Protein AF-A0A6B0SQ38-F1 (afdb_monomer)

InterPro domains:
  IPR000014 PAS domain [PS50112] (14-72)
  IPR000014 PAS domain [SM00091] (16-72)
  IPR000014 PAS domain [TIGR00229] (16-71)
  IPR000014 PAS domain [cd00130] (26-72)
  IPR013767 PAS fold [PF00989] (18-70)
  IPR035965 PAS domain superfamily [SSF55785] (25-71)

Secondary structure (DSSP, 8-state):
-----PPP--SSHHHHHHHHHHHHSSS--EEE-TTSBEEEE-THHHHHT---HHHHTTSBGGGGS-GGGS--

Radius of gyration: 18.25 Å; Cα contacts (8 Å, |Δi|>4): 67; chains: 1; bounding box: 29×20×65 Å

pLDDT: mean 78.19, std 17.18, range [41.59, 95.88]

Solvent-accessible surface area (backbone atoms only — not comparable to full-atom values): 4654 Å² total; per-residue (Å²): 135,84,81,81,79,71,81,74,93,69,75,73,66,70,64,52,56,54,51,57,48,49,64,69,42,84,58,80,49,74,44,57,48,99,86,37,32,22,75,44,60,27,74,34,36,40,79,75,74,66,44,59,58,78,80,45,50,72,36,50,56,69,78,78,48,57,78,85,71,72,76,124

Structure (mmCIF, N/CA/C/O backbone):
data_AF-A0A6B0SQ38-F1
#
_entry.id   AF-A0A6B0SQ38-F1
#
loop_
_atom_site.group_PDB
_atom_site.id
_atom_site.type_symbol
_atom_site.label_atom_id
_atom_site.label_alt_id
_atom_site.label_comp_id
_atom_site.label_asym_id
_atom_site.label_entity_id
_atom_site.label_seq_id
_atom_site.pdbx_PDB_ins_code
_atom_s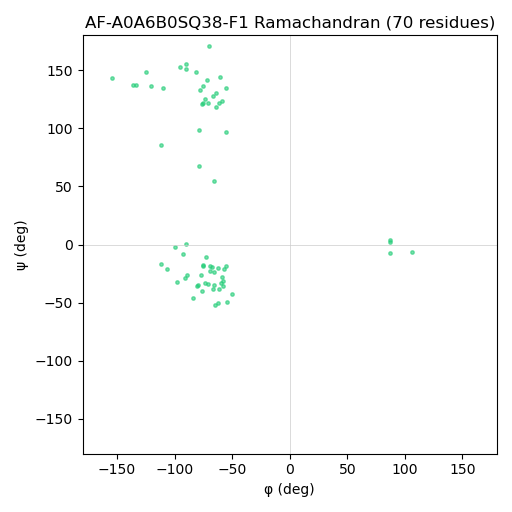ite.Cartn_x
_atom_site.Cartn_y
_atom_site.Cartn_z
_atom_site.occupancy
_atom_site.B_iso_or_equiv
_atom_site.auth_seq_id
_atom_site.auth_comp_id
_atom_site.auth_asym_id
_atom_site.auth_atom_id
_atom_site.pdbx_PDB_model_num
ATOM 1 N N . MET A 1 1 ? 2.914 -8.360 -53.936 1.00 42.56 1 MET A N 1
ATOM 2 C CA . MET A 1 1 ? 3.978 -7.516 -53.366 1.00 42.56 1 MET A CA 1
ATOM 3 C C . MET A 1 1 ? 3.588 -7.344 -51.921 1.00 42.56 1 MET A C 1
ATOM 5 O O . MET A 1 1 ? 2.491 -6.878 -51.658 1.00 42.56 1 MET A O 1
ATOM 9 N N . GLU A 1 2 ? 4.367 -7.973 -51.058 1.00 43.25 2 GLU A N 1
ATOM 10 C CA . GLU A 1 2 ? 4.020 -8.320 -49.686 1.00 43.25 2 GLU A CA 1
ATOM 11 C C . GLU A 1 2 ? 4.103 -7.068 -48.810 1.00 43.25 2 GLU A C 1
ATOM 13 O O . GLU A 1 2 ? 5.146 -6.419 -48.762 1.00 43.25 2 GLU A O 1
ATOM 18 N N . GLU A 1 3 ? 2.999 -6.695 -48.162 1.00 47.31 3 GLU A N 1
ATOM 19 C CA . GLU A 1 3 ? 3.041 -5.724 -47.072 1.00 47.31 3 GLU A CA 1
ATOM 20 C C . GLU A 1 3 ? 3.530 -6.468 -45.831 1.00 47.31 3 GLU A C 1
ATOM 22 O O . GLU A 1 3 ? 2.794 -7.214 -45.187 1.00 47.31 3 GLU A O 1
ATOM 27 N N . ASP A 1 4 ? 4.826 -6.311 -45.578 1.00 41.59 4 ASP A N 1
ATOM 28 C CA . ASP A 1 4 ? 5.539 -6.735 -44.382 1.00 41.59 4 ASP A CA 1
ATOM 29 C C . ASP A 1 4 ? 4.852 -6.131 -43.146 1.00 41.59 4 ASP A C 1
ATOM 31 O O . ASP A 1 4 ? 5.045 -4.966 -42.791 1.00 41.59 4 ASP A O 1
ATOM 35 N N . THR A 1 5 ? 3.984 -6.914 -42.502 1.00 52.03 5 THR A N 1
ATOM 36 C CA . 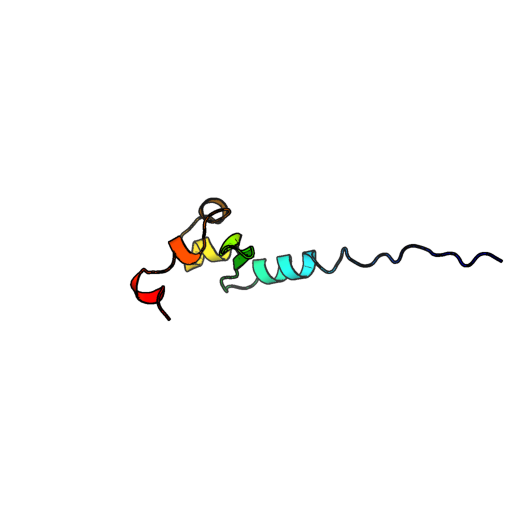THR A 1 5 ? 3.418 -6.579 -41.195 1.00 52.03 5 THR A CA 1
ATOM 37 C C . THR A 1 5 ? 4.457 -6.901 -40.126 1.00 52.03 5 THR A C 1
ATOM 39 O O . THR A 1 5 ? 4.291 -7.838 -39.343 1.00 52.03 5 THR A O 1
ATOM 42 N N . THR A 1 6 ? 5.561 -6.157 -40.102 1.00 53.28 6 THR A N 1
ATOM 43 C CA . THR A 1 6 ? 6.545 -6.272 -39.028 1.00 53.28 6 THR A CA 1
ATOM 44 C C . THR A 1 6 ? 5.854 -5.905 -37.702 1.00 53.28 6 THR A C 1
ATOM 46 O O . THR A 1 6 ? 5.299 -4.803 -37.594 1.00 53.28 6 THR A O 1
ATOM 49 N N . PRO A 1 7 ? 5.825 -6.788 -36.684 1.00 51.12 7 PRO A N 1
ATOM 50 C CA . PRO A 1 7 ? 5.225 -6.471 -35.394 1.00 51.12 7 PRO A CA 1
ATOM 51 C C . PRO A 1 7 ? 5.914 -5.253 -34.776 1.00 51.12 7 PRO A C 1
ATOM 53 O O . PRO A 1 7 ? 7.129 -5.220 -34.602 1.00 51.12 7 PRO A O 1
ATOM 56 N N . ARG A 1 8 ? 5.123 -4.225 -34.466 1.00 53.00 8 ARG A N 1
ATOM 57 C CA . ARG A 1 8 ? 5.589 -2.987 -33.839 1.00 53.00 8 ARG A CA 1
ATOM 58 C C . ARG A 1 8 ? 6.128 -3.336 -32.448 1.00 53.00 8 ARG A C 1
ATOM 60 O O . ARG A 1 8 ? 5.354 -3.781 -31.609 1.00 53.00 8 ARG A O 1
ATOM 67 N N . GLU A 1 9 ? 7.416 -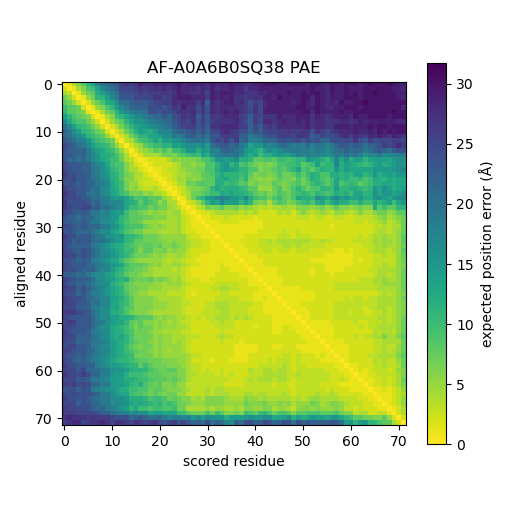3.096 -32.200 1.00 51.75 9 GLU A N 1
ATOM 68 C CA . GLU A 1 9 ? 8.081 -3.163 -30.883 1.00 51.75 9 GLU A CA 1
ATOM 69 C C . GLU A 1 9 ? 7.553 -2.080 -29.918 1.00 51.75 9 GLU A C 1
ATOM 71 O O . GLU A 1 9 ? 8.286 -1.238 -29.403 1.00 51.75 9 GLU A O 1
ATOM 76 N N . LYS A 1 10 ? 6.241 -2.036 -29.708 1.00 50.53 10 LYS A N 1
ATOM 77 C CA . LYS A 1 10 ? 5.611 -1.242 -28.661 1.00 50.53 10 LYS A CA 1
ATOM 78 C C . LYS A 1 10 ? 5.393 -2.148 -27.454 1.00 50.53 10 LYS A C 1
ATOM 80 O O . LYS A 1 10 ? 5.278 -3.353 -27.608 1.00 50.53 10 LYS A O 1
ATOM 85 N N . ASP A 1 11 ? 5.370 -1.549 -26.270 1.00 53.19 11 ASP A N 1
ATOM 86 C CA . ASP A 1 11 ? 4.866 -2.122 -25.006 1.00 53.19 11 ASP A CA 1
ATOM 87 C C . ASP A 1 11 ? 5.893 -2.542 -23.949 1.00 53.19 11 ASP A C 1
ATOM 89 O O . ASP A 1 11 ? 5.495 -2.791 -22.817 1.00 53.19 11 ASP A O 1
ATOM 93 N N . LYS A 1 12 ? 7.206 -2.515 -24.212 1.00 49.72 12 LYS A N 1
ATOM 94 C CA . LYS A 1 12 ? 8.192 -2.837 -23.151 1.00 49.72 12 LYS A CA 1
ATOM 95 C C . LYS A 1 12 ? 8.668 -1.634 -22.344 1.00 49.72 12 LYS A C 1
ATOM 97 O O . LYS A 1 12 ? 8.961 -1.769 -21.169 1.00 49.72 12 LYS A O 1
ATOM 102 N N . HIS A 1 13 ? 8.678 -0.440 -22.935 1.00 49.72 13 HIS A N 1
ATOM 103 C CA . HIS A 1 13 ? 9.122 0.754 -22.213 1.00 49.72 13 HIS A CA 1
ATOM 104 C C . HIS A 1 13 ? 8.079 1.300 -21.235 1.00 49.72 13 HIS A C 1
ATOM 106 O O . HIS A 1 13 ? 8.473 1.930 -20.266 1.00 49.72 13 HIS A O 1
ATOM 112 N N . GLY A 1 14 ? 6.782 1.062 -21.469 1.00 56.00 14 GLY A N 1
ATOM 113 C CA . GLY A 1 14 ? 5.672 1.676 -20.730 1.00 56.00 14 GLY A CA 1
ATOM 114 C C . GLY A 1 14 ? 5.498 1.201 -19.282 1.00 56.00 14 GLY A C 1
ATOM 115 O O . GLY A 1 14 ? 5.085 1.982 -18.433 1.00 56.00 14 GLY A O 1
ATOM 116 N N . ALA A 1 15 ? 5.797 -0.068 -19.007 1.00 56.59 15 ALA A N 1
ATOM 117 C CA . ALA A 1 15 ? 5.592 -0.658 -17.684 1.00 56.59 15 ALA A CA 1
ATOM 118 C C . ALA A 1 15 ? 6.724 -0.304 -16.704 1.00 56.59 15 ALA A C 1
ATOM 120 O O . ALA A 1 15 ? 6.472 -0.066 -15.523 1.00 56.59 15 ALA A O 1
ATOM 121 N N . ASP A 1 16 ? 7.959 -0.216 -17.202 1.00 63.91 16 ASP A N 1
ATOM 122 C CA . ASP A 1 16 ? 9.138 -0.034 -16.353 1.00 63.91 16 ASP A CA 1
ATOM 123 C C . ASP A 1 16 ? 9.326 1.420 -15.898 1.00 63.91 16 ASP A C 1
ATOM 125 O O . ASP A 1 16 ? 9.726 1.653 -14.760 1.00 63.91 16 ASP A O 1
ATOM 129 N N . TRP A 1 17 ? 8.982 2.416 -16.732 1.00 68.31 17 TRP A N 1
ATOM 130 C CA . TRP A 1 17 ? 9.150 3.825 -16.338 1.00 68.31 17 TRP A CA 1
ATOM 131 C C . TRP A 1 17 ? 8.238 4.216 -15.173 1.00 68.31 17 TRP A C 1
ATOM 133 O O . TRP A 1 17 ? 8.642 5.014 -14.329 1.00 68.31 17 TRP A O 1
ATOM 143 N N . TYR A 1 18 ? 7.027 3.646 -15.108 1.00 66.56 18 TYR A N 1
ATOM 144 C CA . TYR A 1 18 ? 6.125 3.859 -13.980 1.00 66.56 18 TYR A CA 1
ATOM 145 C C . TYR A 1 18 ? 6.771 3.320 -12.708 1.00 66.56 18 TYR A C 1
ATOM 147 O O . TYR A 1 18 ? 6.903 4.073 -11.752 1.00 66.56 18 TYR A O 1
ATOM 155 N N . ARG A 1 19 ? 7.268 2.075 -12.741 1.00 66.00 19 ARG A N 1
ATOM 156 C CA . ARG A 1 19 ? 7.931 1.428 -11.603 1.00 66.00 19 ARG A CA 1
ATOM 157 C C . ARG A 1 19 ? 9.094 2.263 -11.064 1.00 66.00 19 ARG A C 1
ATOM 159 O O . ARG A 1 19 ? 9.107 2.568 -9.879 1.00 66.00 19 ARG A O 1
ATOM 166 N N . THR A 1 20 ? 9.996 2.718 -11.935 1.00 71.50 20 THR A N 1
ATOM 167 C CA . THR A 1 20 ? 11.127 3.565 -11.523 1.00 71.50 20 THR A CA 1
ATOM 168 C C . THR A 1 20 ? 10.675 4.885 -10.905 1.00 71.50 20 THR A C 1
ATOM 170 O O . THR A 1 20 ? 11.274 5.342 -9.938 1.00 71.50 20 THR A O 1
ATOM 173 N N . LEU A 1 21 ? 9.610 5.506 -11.421 1.00 73.56 21 LEU A N 1
ATOM 174 C CA . LEU A 1 21 ? 9.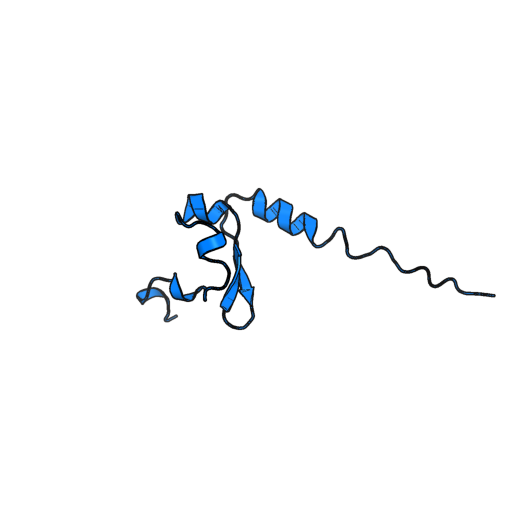084 6.717 -10.797 1.00 73.56 21 LEU A CA 1
ATOM 175 C C . LEU A 1 21 ? 8.544 6.425 -9.400 1.00 73.56 21 LEU A C 1
ATOM 177 O O . LEU A 1 21 ? 8.971 7.099 -8.473 1.00 73.56 21 LEU A O 1
ATOM 181 N N . VAL A 1 22 ? 7.658 5.434 -9.227 1.00 71.69 22 VAL A N 1
ATOM 182 C CA . VAL A 1 22 ? 7.060 5.128 -7.908 1.00 71.69 22 VAL A CA 1
ATOM 183 C C . VAL A 1 22 ? 8.060 4.616 -6.872 1.00 71.69 22 VAL A C 1
ATOM 185 O O . VAL A 1 22 ? 7.819 4.771 -5.675 1.00 71.69 22 VAL A O 1
ATOM 188 N N . GLU A 1 23 ? 9.176 4.040 -7.315 1.00 70.31 23 GLU A N 1
ATOM 189 C CA . GLU A 1 23 ? 10.291 3.651 -6.447 1.00 70.31 23 GLU A CA 1
ATOM 190 C C . GLU A 1 23 ? 11.106 4.862 -5.959 1.00 70.31 23 GLU A C 1
ATOM 192 O O . GLU A 1 23 ? 11.592 4.855 -4.829 1.00 70.31 23 GLU A O 1
ATOM 197 N N . GLU A 1 24 ? 11.224 5.916 -6.773 1.00 70.56 24 GLU A N 1
ATOM 198 C CA . GLU A 1 24 ? 12.004 7.121 -6.455 1.00 70.56 24 GLU A CA 1
ATOM 199 C C . GLU A 1 24 ? 11.189 8.207 -5.722 1.00 70.56 24 GLU A C 1
ATOM 201 O O . GLU A 1 24 ? 11.756 9.010 -4.971 1.00 70.56 24 GLU A O 1
ATOM 206 N N . VAL A 1 25 ? 9.858 8.270 -5.897 1.00 65.81 25 VAL A N 1
ATOM 207 C CA . VAL A 1 25 ? 9.045 9.258 -5.161 1.00 65.81 25 VAL A CA 1
ATOM 208 C C . VAL A 1 25 ? 8.938 8.888 -3.682 1.00 65.81 25 VAL A C 1
ATOM 210 O O . VAL A 1 25 ? 8.776 7.734 -3.301 1.00 65.81 25 VAL A O 1
ATOM 213 N N . ASN A 1 26 ? 8.987 9.902 -2.814 1.00 67.94 26 ASN A N 1
ATOM 214 C CA . ASN A 1 26 ? 8.834 9.706 -1.370 1.00 67.94 26 ASN A CA 1
ATOM 215 C C . ASN A 1 26 ? 7.394 9.373 -0.933 1.00 67.94 26 ASN A C 1
ATOM 217 O O . ASN A 1 26 ? 7.203 9.015 0.233 1.00 67.94 26 ASN A O 1
ATOM 221 N N . ASP A 1 27 ? 6.424 9.517 -1.837 1.00 79.88 27 ASP A N 1
ATOM 222 C CA . ASP A 1 27 ? 5.005 9.300 -1.575 1.00 79.88 27 ASP A CA 1
ATOM 223 C C . ASP A 1 27 ? 4.613 7.825 -1.642 1.00 79.88 27 ASP A C 1
ATOM 225 O O . ASP A 1 27 ? 5.159 7.033 -2.411 1.00 79.88 27 ASP A O 1
ATOM 229 N N . LEU A 1 28 ? 3.617 7.471 -0.833 1.00 85.69 28 LEU A N 1
ATOM 230 C CA . LEU A 1 28 ? 3.046 6.136 -0.823 1.00 85.69 28 LEU A CA 1
ATOM 231 C C . LEU A 1 28 ? 2.150 5.942 -2.049 1.00 85.69 28 LEU A C 1
ATOM 233 O O . LEU A 1 28 ? 1.155 6.644 -2.225 1.00 85.69 28 LEU A O 1
ATOM 237 N N . ALA A 1 29 ? 2.468 4.934 -2.854 1.00 88.38 29 ALA A N 1
ATOM 238 C CA . ALA A 1 29 ? 1.617 4.468 -3.937 1.00 88.38 29 ALA A CA 1
ATOM 239 C C . ALA A 1 29 ? 1.262 2.999 -3.724 1.00 88.38 29 ALA A C 1
ATOM 241 O O . ALA A 1 29 ? 2.128 2.191 -3.390 1.00 88.38 29 ALA A O 1
ATOM 242 N N . THR A 1 30 ? -0.008 2.670 -3.940 1.00 90.75 30 THR A N 1
ATOM 243 C CA . THR A 1 30 ? -0.541 1.310 -3.835 1.00 90.75 30 THR A CA 1
ATOM 244 C C . THR A 1 30 ? -1.398 1.034 -5.062 1.00 90.75 30 THR A C 1
ATOM 246 O O . THR A 1 30 ? -2.161 1.901 -5.490 1.00 90.75 30 THR A O 1
ATOM 249 N N . VAL A 1 31 ? -1.263 -0.157 -5.633 1.00 92.06 31 VAL A N 1
ATOM 250 C CA . VAL A 1 31 ? -2.145 -0.670 -6.682 1.00 92.06 31 VAL A CA 1
ATOM 251 C C . VAL A 1 31 ? -2.963 -1.798 -6.077 1.00 92.06 31 VAL A C 1
ATOM 253 O O . VAL A 1 31 ? -2.424 -2.649 -5.367 1.00 92.06 31 VAL A O 1
ATOM 256 N N . VAL A 1 32 ? -4.262 -1.783 -6.354 1.00 94.44 32 VAL A N 1
ATOM 257 C CA . VAL A 1 32 ? -5.206 -2.795 -5.886 1.00 94.44 32 VAL A CA 1
ATOM 258 C C . VAL A 1 32 ? -5.960 -3.395 -7.068 1.00 94.44 32 VAL A C 1
ATOM 260 O O . VAL A 1 32 ? -6.192 -2.711 -8.069 1.00 94.44 32 VAL A O 1
ATOM 263 N N . ASP A 1 33 ? -6.333 -4.665 -6.949 1.00 95.38 33 ASP A N 1
ATOM 264 C CA . ASP A 1 33 ? -7.305 -5.307 -7.827 1.00 95.38 33 ASP A CA 1
ATOM 265 C C . ASP A 1 33 ? -8.717 -4.753 -7.578 1.00 95.38 33 ASP A C 1
ATOM 267 O O . ASP A 1 33 ? -8.970 -3.976 -6.654 1.00 95.38 33 ASP A O 1
ATOM 271 N N . SER A 1 34 ? -9.668 -5.122 -8.439 1.00 94.44 34 SER A N 1
ATOM 272 C CA . SER A 1 34 ? -11.048 -4.618 -8.371 1.00 94.44 34 SER A CA 1
ATOM 273 C C . SER A 1 34 ? -11.792 -4.975 -7.080 1.00 94.44 34 SER A C 1
ATOM 275 O O . SER A 1 34 ? -12.797 -4.344 -6.768 1.00 94.44 34 SER A O 1
ATOM 277 N N . ASP A 1 35 ? -11.330 -5.998 -6.366 1.00 93.44 35 ASP A N 1
ATOM 278 C CA . ASP A 1 35 ? -11.825 -6.429 -5.056 1.00 93.44 35 ASP A CA 1
ATOM 279 C C . ASP A 1 35 ? -11.104 -5.744 -3.881 1.00 93.44 35 ASP A C 1
ATOM 281 O O . ASP A 1 35 ? -11.446 -5.992 -2.731 1.00 93.44 35 ASP A O 1
ATOM 285 N N . GLY A 1 36 ? -10.143 -4.854 -4.153 1.00 91.75 36 GLY A N 1
ATOM 286 C CA . GLY A 1 36 ? -9.379 -4.142 -3.132 1.00 91.75 36 GLY A CA 1
ATOM 287 C C . GLY A 1 36 ? -8.136 -4.887 -2.643 1.00 91.75 36 GLY A C 1
ATOM 288 O O . GLY A 1 36 ? -7.437 -4.364 -1.770 1.00 91.75 36 GLY A O 1
ATOM 289 N N . THR A 1 37 ? -7.822 -6.062 -3.200 1.00 95.88 37 THR A N 1
ATOM 290 C CA . THR A 1 37 ? -6.592 -6.791 -2.878 1.00 95.88 37 THR A CA 1
ATOM 291 C C . THR A 1 37 ? -5.366 -6.030 -3.369 1.00 95.88 37 THR A C 1
ATOM 293 O O . THR A 1 37 ? -5.277 -5.657 -4.537 1.00 95.88 37 THR A O 1
ATOM 296 N N . ILE A 1 38 ? -4.393 -5.800 -2.489 1.00 95.44 38 ILE A N 1
ATOM 297 C CA . ILE A 1 38 ? -3.158 -5.088 -2.823 1.00 95.44 38 ILE A CA 1
ATOM 298 C C . ILE A 1 38 ? -2.280 -5.966 -3.722 1.00 95.44 38 ILE A C 1
ATOM 300 O O . ILE A 1 38 ? -1.859 -7.055 -3.331 1.00 95.44 38 ILE A O 1
ATOM 304 N N . THR A 1 39 ? -1.955 -5.465 -4.914 1.00 94.56 39 THR A N 1
ATOM 305 C CA . THR A 1 39 ? -1.091 -6.146 -5.898 1.00 94.56 39 THR A CA 1
ATOM 306 C C . THR A 1 39 ? 0.298 -5.529 -5.999 1.00 94.56 39 THR A C 1
ATOM 308 O O . THR A 1 39 ? 1.240 -6.182 -6.449 1.00 94.56 39 THR A O 1
ATOM 311 N N . TYR A 1 40 ? 0.446 -4.275 -5.574 1.00 92.12 40 TYR A N 1
ATOM 312 C CA . TYR A 1 40 ? 1.729 -3.596 -5.462 1.00 92.12 40 TYR A CA 1
ATOM 313 C C . TYR A 1 40 ? 1.651 -2.501 -4.405 1.00 92.12 40 TYR A C 1
ATOM 315 O O . TYR A 1 40 ? 0.663 -1.771 -4.326 1.00 92.12 40 TYR A O 1
ATOM 323 N N . VAL A 1 41 ? 2.738 -2.326 -3.661 1.00 92.19 41 VAL A N 1
ATOM 324 C CA . VAL A 1 41 ? 2.947 -1.175 -2.791 1.00 92.19 41 VAL A CA 1
ATOM 325 C C . VAL A 1 41 ? 4.375 -0.662 -2.963 1.00 92.19 4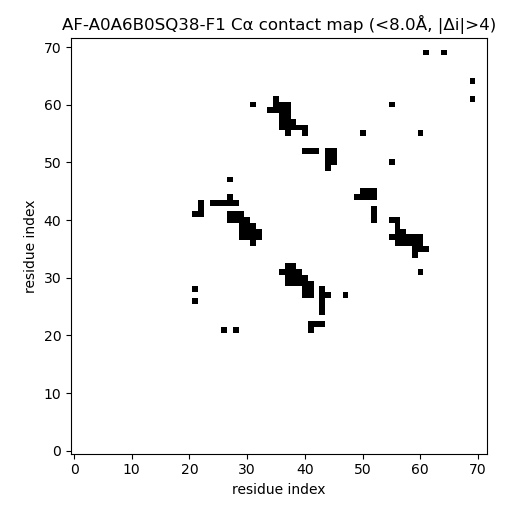1 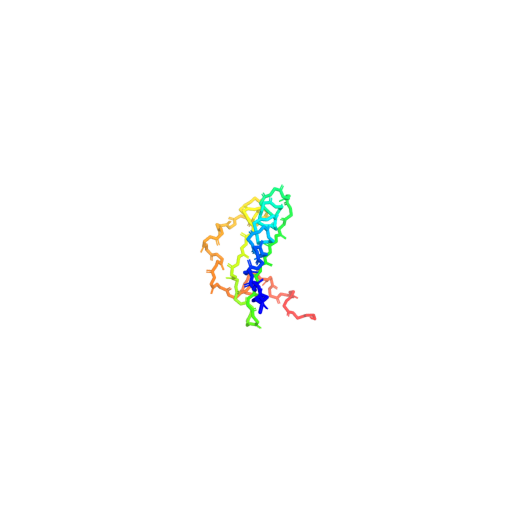VAL A C 1
ATOM 327 O O . VAL A 1 41 ? 5.323 -1.439 -3.076 1.00 92.19 41 VAL A O 1
ATOM 330 N N . SER A 1 42 ? 4.528 0.660 -3.027 1.00 90.88 42 SER A N 1
ATOM 331 C CA . SER A 1 42 ? 5.839 1.309 -3.106 1.00 90.88 42 SER A CA 1
ATOM 332 C C . SER A 1 42 ? 6.692 0.981 -1.868 1.00 90.88 42 SER A C 1
ATOM 334 O O . SER A 1 42 ? 6.159 0.975 -0.752 1.00 90.88 42 SER A O 1
ATOM 336 N N . PRO A 1 43 ? 8.027 0.826 -2.009 1.00 88.56 43 PRO A N 1
ATOM 337 C CA . PRO A 1 43 ? 8.945 0.655 -0.876 1.00 88.56 43 PRO A CA 1
ATOM 338 C C . PRO A 1 43 ? 8.872 1.778 0.171 1.00 88.56 43 PRO A C 1
ATOM 340 O O . PRO A 1 43 ? 9.294 1.601 1.314 1.00 88.56 43 PRO A O 1
ATOM 343 N N . ALA A 1 44 ? 8.312 2.941 -0.185 1.00 90.00 44 ALA A N 1
ATOM 344 C CA . ALA A 1 44 ? 8.056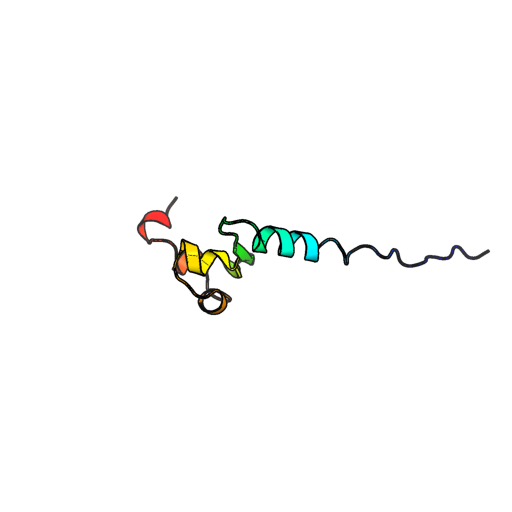 4.026 0.756 1.00 90.00 44 ALA A CA 1
ATOM 345 C C . ALA A 1 44 ? 7.161 3.603 1.938 1.00 90.00 44 ALA A C 1
ATOM 347 O O . ALA A 1 44 ? 7.223 4.242 2.991 1.00 90.00 44 ALA A O 1
ATOM 348 N N . VAL A 1 45 ? 6.378 2.521 1.816 1.00 92.31 45 VAL A N 1
ATOM 349 C CA . VAL A 1 45 ? 5.476 2.037 2.873 1.00 92.31 45 VAL A CA 1
ATOM 350 C C . VAL A 1 45 ? 6.186 1.714 4.182 1.00 92.31 45 VAL A C 1
ATOM 352 O O . VAL A 1 45 ? 5.670 2.048 5.249 1.00 92.31 45 VAL A O 1
ATOM 355 N N . THR A 1 46 ? 7.412 1.198 4.127 1.00 91.00 46 THR A N 1
ATOM 356 C CA . THR A 1 46 ? 8.198 0.916 5.332 1.00 91.00 46 THR A CA 1
ATOM 357 C C . THR A 1 46 ? 8.585 2.195 6.057 1.00 91.00 46 THR A C 1
ATOM 359 O O . THR A 1 46 ? 8.539 2.259 7.281 1.00 91.00 46 THR A O 1
ATOM 362 N N . ARG A 1 47 ? 8.921 3.260 5.323 1.00 88.62 47 ARG A N 1
ATOM 363 C CA . ARG A 1 47 ? 9.270 4.551 5.931 1.00 88.62 47 ARG A CA 1
ATOM 364 C C . ARG A 1 47 ? 8.036 5.305 6.432 1.00 88.62 47 ARG A C 1
ATOM 366 O O . ARG A 1 47 ? 8.121 5.965 7.462 1.00 88.62 47 ARG A O 1
ATOM 373 N N . VAL A 1 48 ? 6.937 5.265 5.678 1.00 89.38 48 VAL A N 1
ATOM 374 C CA . VAL A 1 48 ? 5.737 6.080 5.935 1.00 89.38 48 VAL A CA 1
ATOM 375 C C . VAL A 1 48 ? 4.814 5.421 6.960 1.00 89.38 48 VAL A C 1
ATOM 377 O O . VAL A 1 48 ? 4.358 6.097 7.877 1.00 89.38 48 VAL A O 1
ATOM 380 N N . LEU A 1 49 ? 4.544 4.121 6.814 1.00 90.25 49 LEU A N 1
ATOM 381 C CA . LEU A 1 49 ? 3.598 3.373 7.651 1.00 90.25 49 LEU A CA 1
ATOM 382 C C . LEU A 1 49 ? 4.269 2.332 8.558 1.00 90.25 49 LEU A C 1
ATOM 384 O O . LEU A 1 49 ? 3.648 1.892 9.520 1.00 90.25 49 LEU A O 1
ATOM 388 N N . GLY A 1 50 ? 5.523 1.953 8.291 1.00 92.38 50 GLY A N 1
ATOM 389 C CA . GLY A 1 50 ? 6.268 0.993 9.117 1.00 92.38 50 GLY A CA 1
ATOM 390 C C . GLY A 1 50 ? 6.069 -0.478 8.749 1.00 92.38 50 GLY A C 1
ATOM 391 O O . GLY A 1 50 ? 6.609 -1.336 9.441 1.00 92.38 50 GLY A O 1
ATOM 392 N N . TYR A 1 51 ? 5.324 -0.773 7.683 1.00 92.88 51 TYR A N 1
ATOM 393 C CA . TYR A 1 51 ? 5.072 -2.140 7.220 1.00 92.88 51 TYR A CA 1
ATOM 394 C C . TYR A 1 51 ? 6.126 -2.609 6.214 1.00 92.88 51 TYR A C 1
ATOM 396 O O . TYR A 1 51 ? 6.687 -1.804 5.461 1.00 92.88 51 TYR A O 1
ATOM 404 N N . ASP A 1 52 ? 6.371 -3.915 6.173 1.00 92.44 52 ASP A N 1
ATOM 405 C CA . ASP A 1 52 ? 7.073 -4.525 5.049 1.00 92.44 52 ASP A CA 1
ATOM 406 C C . ASP A 1 52 ? 6.116 -4.616 3.843 1.00 92.44 52 ASP A C 1
ATOM 408 O O . ASP A 1 52 ? 4.944 -4.954 4.032 1.00 92.44 52 ASP A O 1
ATOM 412 N N . PRO A 1 53 ? 6.557 -4.291 2.612 1.00 91.50 53 PRO A N 1
ATOM 413 C CA . PRO A 1 53 ? 5.744 -4.474 1.416 1.00 91.50 53 PRO A CA 1
ATOM 414 C C . PRO A 1 53 ? 5.139 -5.876 1.314 1.00 91.50 53 PRO A C 1
ATOM 416 O O . PRO A 1 53 ? 3.958 -5.995 0.998 1.00 91.50 53 PRO A O 1
ATOM 419 N N . ASP A 1 54 ? 5.912 -6.918 1.626 1.00 92.12 54 ASP A N 1
ATOM 420 C CA . ASP A 1 54 ? 5.483 -8.308 1.458 1.00 92.12 54 ASP A CA 1
ATOM 421 C C . ASP A 1 54 ? 4.373 -8.704 2.448 1.00 92.12 54 ASP A C 1
ATOM 423 O O . ASP A 1 54 ? 3.585 -9.600 2.150 1.00 92.12 54 ASP A O 1
ATOM 427 N N . ASP A 1 55 ? 4.251 -8.000 3.579 1.00 93.69 55 ASP A N 1
ATOM 428 C CA . ASP A 1 55 ? 3.176 -8.208 4.561 1.00 93.69 55 ASP A CA 1
ATOM 429 C C . ASP A 1 55 ? 1.825 -7.634 4.093 1.00 93.69 55 ASP A C 1
ATOM 431 O O . ASP A 1 55 ? 0.774 -7.975 4.635 1.00 93.69 55 ASP A O 1
ATOM 435 N N . LEU A 1 56 ? 1.838 -6.727 3.112 1.00 93.75 56 LEU A N 1
ATOM 436 C CA . LEU A 1 56 ? 0.645 -6.043 2.601 1.00 93.75 56 LEU A CA 1
ATOM 437 C C . LEU A 1 56 ? 0.108 -6.692 1.322 1.00 93.75 56 LEU A C 1
ATOM 439 O O . LEU A 1 56 ? -1.093 -6.648 1.057 1.00 93.75 56 LEU A O 1
ATOM 443 N N . ILE A 1 57 ? 0.992 -7.258 0.500 1.00 95.06 57 ILE A N 1
ATOM 444 C CA . ILE A 1 57 ? 0.627 -7.842 -0.793 1.00 95.06 57 ILE A CA 1
ATOM 445 C C . ILE A 1 57 ? -0.312 -9.035 -0.578 1.00 95.06 57 ILE A C 1
ATOM 447 O O . ILE A 1 57 ? -0.032 -9.942 0.200 1.00 95.06 57 ILE A O 1
ATOM 451 N N . GLY A 1 58 ? -1.432 -9.050 -1.301 1.00 94.25 58 GLY A N 1
ATOM 452 C CA . GLY A 1 58 ? -2.452 -10.096 -1.197 1.00 94.25 58 GLY A CA 1
ATOM 453 C C . GLY A 1 58 ? -3.509 -9.862 -0.113 1.00 94.25 58 GLY A C 1
ATOM 454 O O . GLY A 1 58 ? -4.503 -10.586 -0.095 1.00 94.25 58 GLY A O 1
ATOM 455 N N . HIS A 1 59 ? -3.350 -8.846 0.737 1.00 94.75 59 HIS A N 1
ATOM 456 C CA . HIS A 1 59 ? -4.368 -8.434 1.704 1.00 94.75 59 HIS A CA 1
ATOM 457 C C . HIS A 1 59 ? -5.315 -7.379 1.122 1.00 94.75 59 HIS A C 1
ATOM 459 O O . HIS A 1 59 ? -4.961 -6.645 0.194 1.00 94.75 59 HIS A O 1
ATOM 465 N N . GLU A 1 60 ? -6.530 -7.288 1.663 1.00 93.31 60 GLU A N 1
ATOM 466 C CA . GLU A 1 60 ? -7.472 -6.232 1.294 1.00 93.31 60 GLU A CA 1
ATOM 467 C C . GLU A 1 60 ? -7.019 -4.902 1.916 1.00 93.31 60 GLU A C 1
ATOM 469 O O . GLU A 1 60 ? -6.836 -4.792 3.129 1.00 93.31 60 GLU A O 1
ATOM 474 N N . GLY A 1 61 ? -6.850 -3.854 1.103 1.00 87.38 61 GLY A N 1
ATOM 475 C CA . GLY A 1 61 ? -6.298 -2.580 1.585 1.00 87.38 61 GLY A CA 1
ATOM 476 C C . GLY A 1 61 ? -7.109 -1.928 2.712 1.00 87.38 61 GLY A C 1
ATOM 477 O O . GLY A 1 61 ? -6.549 -1.253 3.578 1.00 87.38 61 GLY A O 1
ATOM 478 N N . TYR A 1 62 ? -8.419 -2.180 2.756 1.00 87.38 62 TYR A N 1
ATOM 479 C CA . TYR A 1 62 ? -9.311 -1.672 3.798 1.00 87.38 62 TYR A CA 1
ATOM 480 C C . TYR A 1 62 ? -9.041 -2.272 5.186 1.00 87.38 62 TYR A C 1
ATOM 482 O O . TYR A 1 62 ? -9.401 -1.651 6.189 1.00 87.38 62 TYR A O 1
ATOM 490 N N . GLU A 1 63 ? -8.359 -3.421 5.281 1.00 89.25 63 GLU A N 1
ATOM 491 C CA . GLU A 1 63 ? -7.936 -4.014 6.558 1.00 89.25 63 GLU A CA 1
ATOM 492 C C . GLU A 1 63 ? -7.020 -3.070 7.349 1.00 89.25 63 GLU A C 1
ATOM 494 O O . GLU A 1 63 ? -7.107 -3.010 8.578 1.00 89.25 63 GLU A O 1
ATOM 499 N N . PHE A 1 64 ? -6.212 -2.275 6.642 1.00 88.44 64 PHE A N 1
ATOM 500 C CA . PHE A 1 64 ? -5.227 -1.356 7.216 1.00 88.44 64 PHE A CA 1
ATOM 501 C C . PHE A 1 64 ? -5.769 0.061 7.435 1.00 88.44 64 PHE A C 1
ATOM 503 O O . PHE A 1 64 ? -5.111 0.888 8.068 1.00 88.44 64 PHE A O 1
ATOM 510 N N . VAL A 1 65 ? -6.977 0.354 6.943 1.00 89.19 65 VAL A N 1
ATOM 511 C CA . VAL A 1 65 ? -7.655 1.633 7.183 1.00 89.19 65 VAL A CA 1
ATOM 512 C C . VAL A 1 65 ? -8.243 1.625 8.591 1.00 89.19 65 VAL A C 1
ATOM 514 O O . VAL A 1 65 ? -8.900 0.656 8.994 1.00 89.19 65 VAL A O 1
ATOM 517 N N . HIS A 1 66 ? -8.026 2.712 9.337 1.00 87.62 66 HIS A N 1
ATOM 518 C CA . HIS A 1 66 ? -8.608 2.887 10.666 1.00 87.62 66 HIS A CA 1
ATOM 519 C C . HIS A 1 66 ? -10.140 2.731 10.591 1.00 87.62 66 HIS A C 1
ATOM 521 O O . HIS A 1 66 ? -10.753 3.286 9.680 1.00 87.62 66 HIS A O 1
ATOM 527 N N . PRO A 1 67 ? -10.791 1.982 11.503 1.00 86.12 67 PRO A N 1
ATOM 528 C CA . PRO A 1 67 ? -12.210 1.636 11.378 1.00 86.12 67 PRO A CA 1
ATOM 529 C C . PRO A 1 67 ? -13.141 2.850 11.282 1.00 86.12 67 PRO A C 1
ATOM 531 O O . PRO A 1 67 ? -14.145 2.781 10.584 1.00 86.12 67 PRO A O 1
ATOM 534 N N . GLU A 1 68 ? -12.788 3.967 11.921 1.00 88.81 68 GLU A N 1
ATOM 535 C CA . GLU A 1 68 ? -13.559 5.220 11.854 1.00 88.81 68 GLU A CA 1
ATOM 536 C C . GLU A 1 68 ? -13.502 5.904 10.474 1.00 88.81 68 GLU A C 1
ATOM 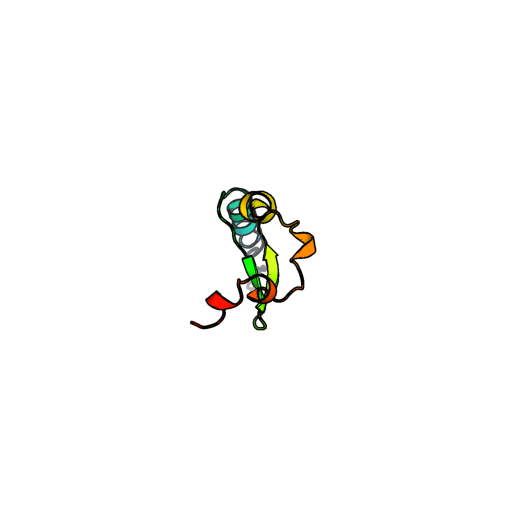538 O O . GLU A 1 68 ? -14.369 6.714 10.161 1.00 88.81 68 GLU A O 1
ATOM 543 N N . ASP A 1 69 ? -12.518 5.559 9.640 1.00 86.31 69 ASP A N 1
ATOM 544 C CA . ASP A 1 69 ? -12.319 6.128 8.302 1.00 86.31 69 ASP A CA 1
ATOM 545 C C . ASP A 1 69 ?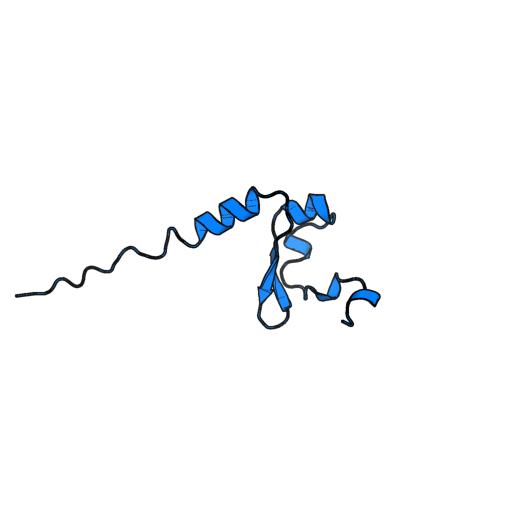 -12.860 5.223 7.178 1.00 86.31 69 ASP A C 1
ATOM 547 O O . ASP A 1 69 ? -12.806 5.597 6.007 1.00 86.31 69 ASP A O 1
ATOM 551 N N . ARG A 1 70 ? -13.395 4.036 7.507 1.00 81.06 70 ARG A N 1
ATOM 552 C CA . ARG A 1 70 ? -13.950 3.083 6.522 1.00 81.06 70 ARG A CA 1
ATOM 553 C C . ARG A 1 70 ? -15.319 3.499 5.976 1.00 81.06 70 ARG A C 1
ATOM 555 O O . ARG A 1 70 ? -15.731 3.003 4.933 1.00 81.06 70 ARG A O 1
ATOM 562 N N . GLU A 1 71 ? -16.014 4.403 6.661 1.00 69.50 71 GLU A N 1
ATOM 563 C CA . GLU A 1 71 ? -17.344 4.892 6.287 1.00 69.50 71 GLU A CA 1
ATOM 564 C C . GLU A 1 71 ? -17.279 6.369 5.855 1.00 69.50 71 GLU A C 1
ATOM 566 O O . GLU A 1 71 ? -17.521 7.278 6.652 1.00 69.50 71 GLU A O 1
ATOM 571 N N . ARG A 1 72 ? -16.964 6.623 4.578 1.00 57.44 72 ARG A N 1
ATOM 572 C CA . ARG A 1 72 ? -17.272 7.888 3.886 1.00 57.44 72 ARG A CA 1
ATOM 573 C C . ARG A 1 72 ? -17.664 7.667 2.436 1.00 57.44 72 ARG A C 1
ATOM 575 O O . ARG A 1 72 ? -17.010 6.840 1.769 1.00 57.44 72 ARG A O 1
#

Sequence (72 aa):
MEEDTTPREKDKHGADWYRTLVEEVNDLATVVDSDGTITYVSPAVTRVLGYDPDDLIGHEGYEFVHPEDRER

Nearest PDB structures (foldseek):
  8dzu-assembly1_A  TM=7.292E-01  e=1.587E-02  Halorhodospira halophila
  8dzx-assembly1_A  TM=7.371E-01  e=2.087E-02  Halorhodospira halophila
  7spv-assembly1_A  TM=7.397E-01  e=2.235E-02  Halorhodospira halophila
  8e1l-assembly1_A  TM=5.953E-01  e=1.699E-02  Halorhodospira halophila
  2d02-assembly1_A  TM=5.381E-01  e=1.292E-02  Halorhodospira halophila

Organism: NCBI:txid2692200

Mean predicted aligned error: 10.82 Å

Foldseek 3Di:
DDDPPPPPPPDPVVPVVVVVVLQPDLDWDFDADPQQATQFIHCNCCVPVVDDRVVRHRDRPCVPPDPVPSPD